Protein AF-A0AAW4XRE0-F1 (afdb_monomer_lite)

pLDDT: mean 74.69, std 16.08, range [35.38, 92.69]

Radius of gyration: 15.03 Å; chains: 1; bounding box: 34×24×47 Å

Foldseek 3Di:
DAKADDLVLLVLFFDPPADPVQSVQLVCRRDPPNDDDPDDDPDDDDDDSADADPDPVDHGGTDAFRKDKMWDWDADPVRDIDIDIDIDGHHDDDDDDDDDPDD

Sequence (103 aa):
MRLHASQEDIASLLDPQVRENEFEMVEANFLAQGEVLLLKNGEALTTSLGAVSGDSSNEPWLRYGAEIEISVRYQDLEGRKYQSKLPLKVYAREGFGGGIWRS

Structure (mmCIF, N/CA/C/O backbone):
data_AF-A0AAW4XRE0-F1
#
_entry.id   AF-A0AAW4XRE0-F1
#
loop_
_atom_site.group_PDB
_atom_site.id
_atom_site.type_symbol
_atom_site.label_atom_id
_atom_site.label_alt_id
_atom_site.label_comp_id
_atom_site.label_asym_id
_atom_site.label_entity_id
_atom_site.label_seq_id
_atom_site.pdbx_PDB_ins_code
_atom_site.Cartn_x
_atom_site.Cartn_y
_atom_site.Cartn_z
_atom_site.occupancy
_atom_site.B_iso_or_equiv
_atom_site.auth_seq_id
_atom_site.auth_comp_id
_atom_site.auth_asym_id
_atom_site.auth_atom_id
_atom_site.pdbx_PDB_model_num
ATOM 1 N N . MET A 1 1 ? -7.992 5.754 7.551 1.00 81.19 1 MET A N 1
ATOM 2 C CA . MET A 1 1 ? -6.946 4.723 7.724 1.00 81.19 1 MET A CA 1
ATOM 3 C C . MET A 1 1 ? -5.665 5.236 7.110 1.00 81.19 1 MET A C 1
ATOM 5 O O . 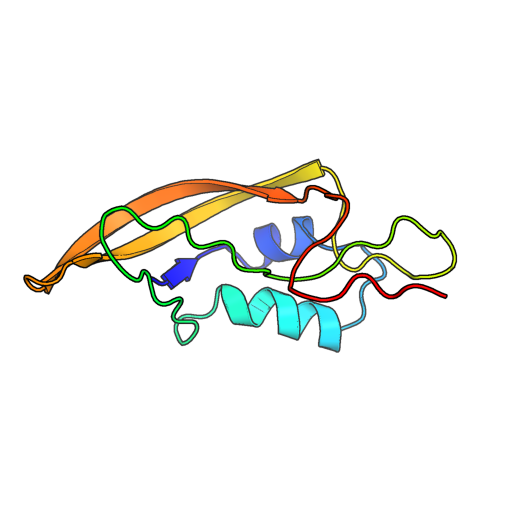MET A 1 1 ? -5.735 5.873 6.071 1.00 81.19 1 MET A O 1
ATOM 9 N N . ARG A 1 2 ? -4.525 4.978 7.744 1.00 86.75 2 ARG A N 1
ATOM 10 C CA . ARG A 1 2 ? -3.202 5.352 7.240 1.00 86.75 2 ARG A CA 1
ATOM 11 C C . ARG A 1 2 ? -2.350 4.100 7.098 1.00 86.75 2 ARG A C 1
ATOM 13 O O . ARG A 1 2 ? -2.349 3.267 8.010 1.00 86.75 2 ARG A O 1
ATOM 20 N N . LEU A 1 3 ? -1.684 3.977 5.958 1.00 87.81 3 LEU A N 1
ATOM 21 C CA . LEU A 1 3 ? -0.740 2.905 5.672 1.00 87.81 3 LEU A CA 1
ATOM 22 C C . LEU A 1 3 ? 0.668 3.418 5.958 1.00 87.81 3 LEU A C 1
ATOM 24 O O . LEU A 1 3 ? 0.965 4.585 5.724 1.00 87.81 3 LEU A O 1
ATOM 28 N N . HIS A 1 4 ? 1.526 2.551 6.475 1.00 89.88 4 HIS A N 1
ATOM 29 C CA . HIS A 1 4 ? 2.918 2.871 6.747 1.00 89.88 4 HIS A CA 1
ATOM 30 C C . HIS A 1 4 ? 3.804 1.714 6.295 1.00 89.88 4 HIS A C 1
ATOM 32 O O . HIS A 1 4 ? 3.553 0.565 6.664 1.00 89.88 4 HIS A O 1
ATOM 38 N N . ALA A 1 5 ? 4.847 2.051 5.548 1.00 90.62 5 ALA A N 1
ATOM 39 C CA . ALA A 1 5 ? 5.925 1.172 5.114 1.00 90.62 5 ALA A CA 1
ATOM 40 C C . ALA A 1 5 ? 7.226 1.988 5.079 1.00 90.62 5 ALA A C 1
ATOM 42 O O . ALA A 1 5 ? 7.171 3.220 5.002 1.00 90.62 5 ALA A O 1
ATOM 43 N N . SER A 1 6 ? 8.384 1.333 5.186 1.00 91.44 6 SER A N 1
ATOM 44 C CA . SER A 1 6 ? 9.661 2.025 4.991 1.00 91.44 6 SER A CA 1
ATOM 45 C C . SER A 1 6 ? 9.901 2.300 3.504 1.00 91.44 6 SER A C 1
ATOM 47 O O . SER A 1 6 ? 9.322 1.639 2.645 1.00 91.44 6 SER A O 1
ATOM 49 N N . GLN A 1 7 ? 10.771 3.258 3.186 1.00 89.81 7 GLN A N 1
ATOM 50 C CA . GLN A 1 7 ? 11.132 3.541 1.795 1.00 89.81 7 GLN A CA 1
ATOM 51 C C . GLN A 1 7 ? 11.791 2.328 1.116 1.00 89.81 7 GLN A C 1
ATOM 53 O O . GLN A 1 7 ? 11.545 2.073 -0.058 1.00 89.81 7 GLN A O 1
ATOM 58 N N . GLU A 1 8 ? 12.579 1.551 1.866 1.00 91.00 8 GLU A N 1
ATOM 59 C CA . GLU A 1 8 ? 13.188 0.300 1.399 1.00 91.00 8 GLU A CA 1
ATOM 60 C C . GLU A 1 8 ? 12.123 -0.758 1.076 1.00 91.00 8 GLU A C 1
ATOM 62 O O . GLU A 1 8 ? 12.158 -1.365 0.004 1.00 91.00 8 GLU A O 1
ATOM 67 N N . ASP A 1 9 ? 11.131 -0.927 1.956 1.00 92.38 9 ASP A N 1
ATOM 68 C CA . ASP A 1 9 ? 10.010 -1.840 1.714 1.00 92.38 9 ASP A CA 1
ATOM 69 C C . ASP A 1 9 ? 9.210 -1.398 0.488 1.00 92.38 9 ASP A C 1
ATOM 71 O O . ASP A 1 9 ? 8.929 -2.213 -0.390 1.00 92.38 9 ASP A O 1
ATOM 75 N N . ILE A 1 10 ? 8.886 -0.104 0.386 1.00 90.19 10 ILE A N 1
ATOM 76 C CA . ILE A 1 10 ? 8.172 0.445 -0.770 1.00 90.19 10 ILE A CA 1
ATOM 77 C C . ILE A 1 10 ? 8.966 0.151 -2.036 1.00 90.19 10 ILE A C 1
ATOM 79 O O . ILE A 1 10 ? 8.408 -0.475 -2.927 1.00 90.19 10 ILE A O 1
ATOM 83 N N . ALA A 1 11 ? 10.260 0.483 -2.082 1.00 90.12 11 ALA A N 1
ATOM 84 C CA . ALA A 1 11 ? 11.135 0.202 -3.220 1.00 90.12 11 ALA A CA 1
ATOM 85 C C . ALA A 1 11 ? 11.143 -1.286 -3.608 1.00 90.12 11 ALA A C 1
ATOM 87 O O . ALA A 1 11 ? 11.150 -1.616 -4.792 1.00 90.12 11 ALA A O 1
ATOM 88 N N . SER A 1 12 ? 11.056 -2.195 -2.632 1.00 90.75 12 SER A N 1
ATOM 89 C CA . SER A 1 12 ? 10.961 -3.635 -2.895 1.00 90.75 12 SER A CA 1
ATOM 90 C C . SER A 1 12 ? 9.654 -4.057 -3.597 1.00 90.75 12 SER A C 1
ATOM 92 O O . SER A 1 12 ? 9.574 -5.159 -4.149 1.00 90.75 12 SER A O 1
ATOM 94 N N . LEU A 1 13 ? 8.622 -3.212 -3.606 1.00 86.75 13 LEU A N 1
ATOM 95 C CA . LEU A 1 13 ? 7.387 -3.460 -4.349 1.00 86.75 13 LEU A CA 1
ATOM 96 C C . LEU A 1 13 ? 7.471 -3.057 -5.820 1.00 86.75 13 LEU A C 1
ATOM 98 O O . LEU A 1 13 ? 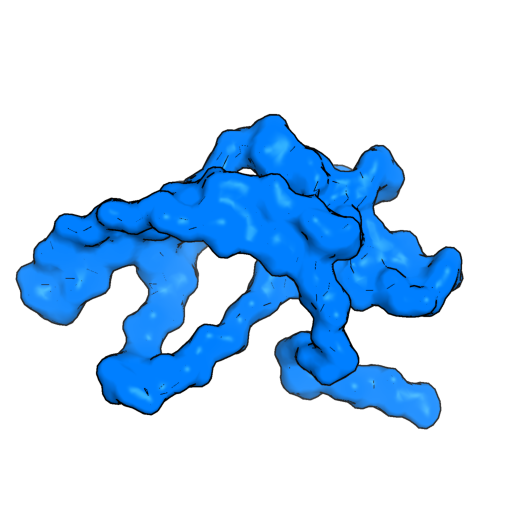6.655 -3.549 -6.601 1.00 86.75 13 LEU A O 1
ATOM 102 N N . LEU A 1 14 ? 8.399 -2.179 -6.202 1.00 86.81 14 LEU A N 1
ATOM 103 C CA . LEU A 1 14 ? 8.458 -1.641 -7.560 1.00 86.81 14 LEU A CA 1
ATOM 104 C C . LEU A 1 14 ? 9.413 -2.429 -8.454 1.00 86.81 14 LEU A C 1
ATOM 106 O O . LEU A 1 14 ? 10.308 -3.144 -7.992 1.00 86.81 14 LEU A O 1
ATOM 110 N N . ASP A 1 15 ? 9.190 -2.310 -9.758 1.00 83.44 15 ASP A N 1
ATOM 111 C CA . ASP A 1 15 ? 10.158 -2.773 -10.742 1.00 83.44 15 ASP A CA 1
ATOM 112 C C . ASP A 1 15 ? 11.435 -1.906 -10.672 1.00 83.44 15 ASP A C 1
ATOM 114 O O . ASP A 1 15 ? 11.327 -0.687 -10.531 1.00 83.44 15 ASP A O 1
ATOM 118 N N . PRO A 1 16 ? 12.649 -2.481 -10.775 1.00 81.12 16 PRO A N 1
ATOM 119 C CA . PRO A 1 16 ? 13.893 -1.706 -10.766 1.00 81.12 16 PRO A CA 1
ATOM 120 C C . PRO A 1 16 ? 13.989 -0.620 -11.848 1.00 81.12 16 PRO A C 1
ATOM 122 O O . PRO A 1 16 ? 14.824 0.274 -11.725 1.00 81.12 16 PRO A O 1
ATOM 125 N N . GLN A 1 17 ? 13.188 -0.716 -12.914 1.00 82.44 17 GLN A N 1
ATOM 126 C CA . GLN A 1 17 ? 13.149 0.244 -14.020 1.00 82.44 17 GLN A CA 1
ATOM 127 C C . GLN A 1 17 ? 12.039 1.296 -13.879 1.00 82.44 17 GLN A C 1
ATOM 129 O O . GLN A 1 17 ? 11.872 2.125 -14.772 1.00 82.44 17 GLN A O 1
ATOM 134 N N . VAL A 1 18 ? 11.289 1.286 -12.772 1.00 83.94 18 VAL A N 1
ATOM 135 C CA . VAL A 1 18 ? 10.234 2.271 -12.513 1.00 83.94 18 VAL A CA 1
ATOM 136 C C . VAL A 1 18 ? 10.800 3.694 -12.550 1.00 83.94 18 VAL A C 1
ATOM 138 O O . VAL A 1 18 ? 11.889 3.953 -12.028 1.00 83.94 18 VAL A O 1
ATOM 141 N N . ARG A 1 19 ? 10.085 4.639 -13.171 1.00 84.19 19 ARG A N 1
ATOM 142 C CA . ARG A 1 19 ? 10.535 6.036 -13.199 1.00 84.19 19 ARG A CA 1
ATOM 143 C C . ARG A 1 19 ? 10.156 6.715 -11.884 1.00 84.19 19 ARG A C 1
ATOM 145 O O . ARG A 1 19 ? 9.272 6.279 -11.147 1.00 84.19 19 ARG A O 1
ATOM 152 N N . GLU A 1 20 ? 10.854 7.803 -11.591 1.00 84.25 20 GLU A N 1
ATOM 153 C CA . GLU A 1 20 ? 10.743 8.531 -10.323 1.00 84.25 20 GLU A CA 1
ATOM 154 C C . GLU A 1 20 ? 9.304 8.981 -10.028 1.00 84.25 20 GLU A C 1
ATOM 156 O O . GLU A 1 20 ? 8.794 8.736 -8.941 1.00 84.25 20 GLU A O 1
ATOM 161 N N . ASN A 1 21 ? 8.593 9.513 -11.027 1.00 83.94 21 ASN A N 1
ATOM 162 C CA . ASN A 1 21 ? 7.199 9.933 -10.861 1.00 83.94 21 ASN A CA 1
ATOM 163 C C . ASN A 1 21 ? 6.273 8.774 -10.448 1.00 83.94 21 ASN A C 1
ATOM 165 O O . ASN A 1 21 ? 5.357 8.966 -9.652 1.00 83.94 21 ASN A O 1
ATOM 169 N N . GLU A 1 22 ? 6.480 7.566 -10.981 1.00 81.25 22 GLU A N 1
ATOM 170 C CA . GLU A 1 22 ? 5.687 6.398 -10.583 1.00 81.25 22 GLU A CA 1
ATOM 171 C C . GLU A 1 22 ? 6.017 5.941 -9.165 1.00 81.25 22 GLU A C 1
ATOM 173 O O . GLU A 1 22 ? 5.113 5.561 -8.415 1.00 81.25 22 GLU A O 1
ATOM 178 N N . PHE A 1 23 ? 7.296 6.000 -8.790 1.00 85.12 23 PHE A N 1
ATOM 179 C CA . PHE A 1 23 ? 7.725 5.738 -7.422 1.00 85.12 23 PHE A CA 1
ATOM 180 C C . PHE A 1 23 ? 7.027 6.688 -6.445 1.00 85.12 23 PHE A C 1
ATOM 182 O O . PHE A 1 23 ? 6.401 6.224 -5.492 1.00 85.12 23 PHE A O 1
ATOM 189 N N . GLU A 1 24 ? 7.052 7.993 -6.724 1.00 85.94 24 GLU A N 1
ATOM 190 C CA . GLU A 1 24 ? 6.394 9.014 -5.902 1.00 85.94 24 GLU A CA 1
ATOM 191 C C . GLU A 1 24 ? 4.883 8.767 -5.780 1.00 85.94 24 GLU A C 1
ATOM 193 O O . GLU A 1 24 ? 4.308 8.907 -4.697 1.00 85.94 24 GLU A O 1
ATOM 198 N N . MET A 1 25 ? 4.227 8.340 -6.867 1.00 82.94 25 MET A N 1
ATOM 199 C CA . MET A 1 25 ? 2.802 7.994 -6.846 1.00 82.94 25 MET A CA 1
ATOM 200 C C . MET A 1 25 ? 2.496 6.805 -5.929 1.00 82.94 25 MET A C 1
ATOM 202 O O . MET A 1 25 ? 1.484 6.824 -5.223 1.00 82.94 25 MET A O 1
ATOM 206 N N . VAL A 1 26 ? 3.340 5.769 -5.929 1.00 84.69 26 VAL A N 1
ATOM 207 C CA . VAL A 1 26 ? 3.180 4.617 -5.029 1.00 84.69 26 VAL A CA 1
ATOM 208 C C . VAL A 1 26 ? 3.493 5.028 -3.590 1.00 84.69 26 VAL A C 1
ATOM 210 O O . VAL A 1 26 ? 2.692 4.748 -2.694 1.00 84.69 26 VAL A O 1
ATOM 213 N N . GLU A 1 27 ? 4.599 5.742 -3.372 1.00 87.38 27 GLU A N 1
ATOM 214 C CA . GLU A 1 27 ? 5.052 6.212 -2.059 1.00 87.38 27 GLU A CA 1
ATOM 215 C C . GLU A 1 27 ? 4.008 7.103 -1.373 1.00 87.38 27 GLU A C 1
ATOM 217 O O . GLU A 1 27 ? 3.760 6.945 -0.174 1.00 87.38 27 GLU A O 1
ATOM 222 N N . ALA A 1 28 ? 3.313 7.959 -2.131 1.00 85.25 28 ALA A N 1
ATOM 223 C CA . ALA A 1 28 ? 2.263 8.840 -1.621 1.00 85.25 28 ALA A CA 1
ATOM 224 C C . ALA A 1 28 ? 1.156 8.103 -0.838 1.00 85.25 28 ALA A C 1
ATOM 226 O O . ALA A 1 28 ? 0.558 8.680 0.073 1.00 85.25 28 ALA A O 1
ATOM 227 N N . ASN A 1 29 ? 0.915 6.818 -1.124 1.00 84.69 29 ASN A N 1
ATOM 228 C CA . ASN A 1 29 ? -0.065 6.000 -0.398 1.00 84.69 29 ASN A CA 1
ATOM 229 C C . ASN A 1 29 ? 0.362 5.644 1.039 1.00 84.69 29 ASN A C 1
ATOM 231 O O . ASN A 1 29 ? -0.485 5.268 1.853 1.00 84.69 29 ASN A O 1
ATOM 235 N N . PHE A 1 30 ? 1.658 5.740 1.348 1.00 86.50 30 PHE A N 1
ATOM 236 C CA . PHE A 1 30 ? 2.256 5.374 2.640 1.00 86.50 30 PHE A CA 1
ATOM 237 C C . PHE A 1 30 ? 2.714 6.589 3.456 1.00 86.50 30 PHE A C 1
ATOM 239 O O . PHE A 1 30 ? 3.146 6.453 4.609 1.00 86.50 30 PHE A O 1
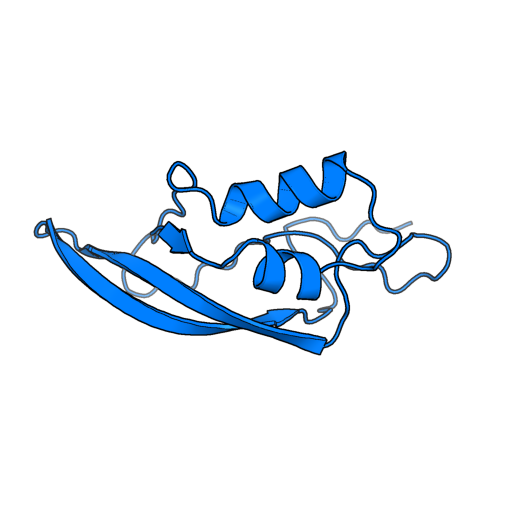ATOM 246 N N . LEU A 1 31 ? 2.622 7.787 2.875 1.00 83.62 31 LEU A N 1
ATOM 247 C CA . LEU A 1 31 ? 2.942 9.021 3.569 1.00 83.62 31 LEU A CA 1
ATOM 248 C C . LEU A 1 31 ? 1.893 9.337 4.642 1.00 83.62 31 LEU A C 1
ATOM 250 O O . LEU A 1 31 ? 0.722 8.970 4.560 1.00 83.62 31 LEU A O 1
ATOM 254 N N . ALA A 1 32 ? 2.303 10.091 5.662 1.00 75.75 32 ALA A N 1
ATOM 255 C CA . ALA A 1 32 ? 1.448 10.406 6.806 1.00 75.75 32 ALA A CA 1
ATOM 256 C C . ALA A 1 32 ? 0.176 11.203 6.451 1.00 75.75 32 ALA A C 1
ATOM 258 O O . ALA A 1 32 ? -0.754 11.222 7.261 1.00 75.75 32 ALA A O 1
ATOM 259 N N . GLN A 1 33 ? 0.154 11.865 5.287 1.00 77.31 33 GLN A N 1
ATOM 260 C CA . GLN A 1 33 ? -0.993 12.627 4.781 1.00 77.31 33 GLN A CA 1
ATOM 261 C C . GLN A 1 33 ? -1.945 11.760 3.935 1.00 77.31 33 GLN A C 1
ATOM 263 O O . GLN A 1 33 ? -3.080 12.170 3.704 1.00 77.31 33 GLN A O 1
ATOM 268 N N . GLY A 1 34 ? -1.520 10.561 3.517 1.00 69.94 34 GLY A N 1
ATOM 269 C CA . GLY A 1 34 ? -2.359 9.589 2.825 1.00 69.94 34 GLY A CA 1
ATOM 270 C C . GLY A 1 34 ? -3.414 9.007 3.767 1.00 69.94 34 GLY A C 1
ATOM 271 O O . GLY A 1 34 ? -3.114 8.189 4.640 1.00 69.94 34 GLY A O 1
ATOM 272 N N . GLU A 1 35 ? -4.667 9.429 3.605 1.00 74.38 35 GLU A N 1
ATOM 273 C CA . GLU A 1 35 ? -5.805 8.883 4.343 1.00 74.38 35 GLU A CA 1
ATOM 274 C C . GLU A 1 35 ? -6.743 8.108 3.418 1.00 74.38 35 GLU A C 1
ATOM 276 O O . GLU A 1 35 ? -7.385 8.662 2.532 1.00 74.38 35 GLU A O 1
ATOM 281 N N . VAL A 1 36 ? -6.873 6.807 3.673 1.00 73.62 36 VAL A N 1
ATOM 282 C CA . VAL A 1 36 ? -7.866 5.946 3.028 1.00 73.62 36 VAL A CA 1
ATOM 2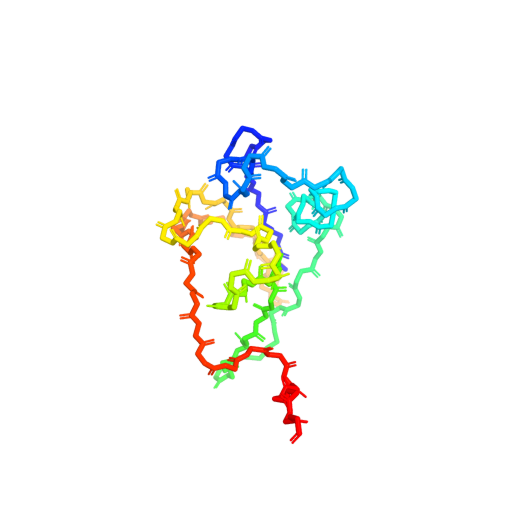83 C C . VAL A 1 36 ? -9.124 5.919 3.891 1.00 73.62 36 VAL A C 1
ATOM 285 O O . VAL A 1 36 ? -9.071 5.540 5.069 1.00 73.62 36 VAL A O 1
ATOM 288 N N . LEU A 1 37 ? -10.265 6.315 3.331 1.00 66.25 37 LEU A N 1
ATOM 289 C CA . LEU A 1 37 ? -11.551 6.233 4.021 1.00 66.25 37 LEU A CA 1
ATOM 290 C C . LEU A 1 37 ? -11.966 4.763 4.154 1.00 66.25 37 LEU A C 1
ATOM 292 O O . LEU A 1 37 ? -12.186 4.083 3.159 1.00 66.25 37 LEU A O 1
ATOM 296 N N . LEU A 1 38 ? -12.091 4.276 5.388 1.00 64.19 38 LEU A N 1
ATOM 297 C CA . LEU A 1 38 ? -12.769 3.011 5.670 1.00 64.19 38 LEU A CA 1
ATOM 298 C C . LEU A 1 38 ? -14.248 3.345 5.857 1.00 64.19 38 LEU A C 1
ATOM 300 O O . LEU A 1 38 ? -14.637 3.841 6.913 1.00 64.19 38 LEU A O 1
ATOM 304 N N . LEU A 1 39 ? -15.061 3.167 4.818 1.00 60.34 39 LEU A N 1
ATOM 305 C CA . LEU A 1 39 ? -16.499 3.414 4.902 1.00 60.34 39 LEU A CA 1
ATOM 306 C C . LEU A 1 39 ? -17.263 2.119 5.201 1.00 60.34 39 LEU A C 1
ATOM 308 O O . LEU A 1 39 ? -17.054 1.106 4.550 1.00 60.34 39 LEU A O 1
ATOM 312 N N . LYS A 1 40 ? -18.160 2.250 6.189 1.00 52.88 40 LYS A N 1
ATOM 313 C CA . LYS A 1 40 ? -19.282 1.391 6.605 1.00 52.88 40 LYS A CA 1
ATOM 314 C C . LYS A 1 40 ? -19.012 -0.075 6.970 1.00 52.88 40 LYS A C 1
ATOM 316 O O . LYS A 1 40 ? -18.563 -0.897 6.183 1.00 52.88 40 LYS A O 1
ATOM 321 N N . ASN A 1 41 ? -19.474 -0.431 8.171 1.00 57.34 41 ASN A N 1
ATOM 322 C CA . ASN A 1 41 ? -19.647 -1.820 8.589 1.00 57.34 41 ASN A CA 1
ATOM 323 C C . ASN A 1 41 ? -20.488 -2.589 7.559 1.00 57.34 41 ASN A C 1
ATOM 325 O O . ASN A 1 41 ? -21.616 -2.194 7.265 1.00 57.34 41 ASN A O 1
ATOM 329 N N . GLY A 1 42 ? -19.950 -3.705 7.063 1.00 61.19 42 GLY A N 1
ATOM 330 C CA . GLY A 1 42 ? -20.643 -4.615 6.147 1.00 61.19 42 GLY A CA 1
ATOM 331 C C . GLY A 1 42 ? -20.390 -4.373 4.655 1.00 61.19 42 GLY A C 1
ATOM 332 O O . GLY A 1 42 ? -20.844 -5.183 3.852 1.00 61.19 42 GLY A O 1
ATOM 333 N N . GLU A 1 43 ? -19.650 -3.328 4.271 1.00 58.53 43 GLU A N 1
ATOM 334 C CA . GLU A 1 43 ? -19.280 -3.077 2.873 1.00 58.53 43 GLU A CA 1
ATOM 335 C C . GLU A 1 43 ? -17.806 -3.433 2.624 1.00 58.53 43 GLU A C 1
ATOM 337 O O . GLU A 1 43 ? -16.909 -3.047 3.373 1.00 58.53 43 GLU A O 1
ATOM 342 N N . ALA A 1 44 ? -17.543 -4.200 1.562 1.00 57.41 44 ALA A N 1
ATOM 343 C CA . ALA A 1 44 ? -16.185 -4.485 1.118 1.00 57.41 44 ALA A CA 1
ATOM 344 C C . ALA A 1 44 ? -15.683 -3.326 0.249 1.00 57.41 44 ALA A C 1
ATOM 346 O O . ALA A 1 44 ? -16.186 -3.111 -0.854 1.00 57.41 44 ALA A O 1
ATOM 347 N N . LEU A 1 45 ? -14.670 -2.599 0.724 1.00 60.03 45 LEU A N 1
ATOM 348 C CA . LEU A 1 45 ? -13.991 -1.575 -0.066 1.00 60.03 45 LEU A CA 1
ATOM 349 C C . LEU A 1 45 ? -12.759 -2.168 -0.755 1.00 60.03 45 LEU A C 1
ATOM 351 O O . LEU A 1 45 ? -11.920 -2.799 -0.116 1.00 60.03 45 LEU A O 1
ATOM 355 N N . THR A 1 46 ? -12.636 -1.931 -2.059 1.00 60.97 46 THR A N 1
ATOM 356 C CA . THR A 1 46 ? -11.462 -2.306 -2.859 1.00 60.97 46 THR A CA 1
ATOM 357 C C . THR A 1 46 ? -10.806 -1.030 -3.389 1.00 60.97 46 THR A C 1
ATOM 359 O O . THR A 1 46 ? -11.468 -0.254 -4.072 1.00 60.97 46 THR A O 1
ATOM 362 N N . THR A 1 47 ? -9.529 -0.793 -3.064 1.00 62.81 47 THR A N 1
ATOM 363 C CA . THR A 1 47 ? -8.759 0.396 -3.492 1.00 62.81 47 THR A CA 1
ATOM 364 C C . THR A 1 47 ? -7.448 -0.001 -4.169 1.00 62.81 47 THR A C 1
ATOM 366 O O . THR A 1 47 ? -6.862 -1.015 -3.788 1.00 62.81 47 THR A O 1
ATOM 369 N N . SER A 1 48 ? -6.996 0.776 -5.164 1.00 65.19 48 SER A N 1
ATOM 370 C CA . SER A 1 48 ? -5.741 0.515 -5.889 1.00 65.19 48 SER A CA 1
ATOM 371 C C . SER A 1 48 ? -4.647 1.413 -5.363 1.00 65.19 48 SER A C 1
ATOM 373 O O . SER A 1 48 ? -4.882 2.603 -5.180 1.00 65.19 48 SER A O 1
ATOM 375 N N . LEU A 1 49 ? -3.449 0.859 -5.203 1.00 68.75 49 LEU A N 1
ATOM 376 C CA . LEU A 1 49 ? -2.245 1.607 -4.825 1.00 68.75 49 LEU A CA 1
ATOM 377 C C . LEU A 1 49 ? -1.263 1.754 -6.005 1.00 68.75 49 LEU A C 1
ATOM 379 O O . LEU A 1 49 ? -0.179 2.298 -5.844 1.00 68.75 49 LEU A O 1
ATOM 383 N N . GLY A 1 50 ? -1.634 1.248 -7.186 1.00 66.56 50 GLY A N 1
ATOM 384 C CA . GLY A 1 50 ? -0.823 1.267 -8.404 1.00 66.56 50 GLY A CA 1
ATOM 385 C C . GLY A 1 50 ? -1.422 0.386 -9.503 1.00 66.56 50 GLY A C 1
ATOM 386 O O . GLY A 1 50 ? -2.592 -0.000 -9.424 1.00 66.56 50 GLY A O 1
ATOM 387 N N . ALA A 1 51 ? -0.626 0.065 -10.523 1.00 58.78 51 ALA A N 1
ATOM 388 C CA . ALA A 1 51 ? -1.023 -0.797 -11.634 1.00 58.78 51 ALA A CA 1
ATOM 389 C C . ALA A 1 51 ? 0.076 -1.815 -11.981 1.00 58.78 51 ALA A C 1
ATOM 391 O O . ALA A 1 51 ? 1.259 -1.597 -11.723 1.00 58.78 51 ALA A O 1
ATOM 392 N N . VAL A 1 52 ? -0.339 -2.926 -12.588 1.00 54.09 52 VAL A N 1
ATOM 393 C CA . VAL A 1 52 ? 0.528 -3.945 -13.193 1.00 54.09 52 VAL A CA 1
ATOM 394 C C . VAL A 1 52 ? 0.058 -4.184 -14.627 1.00 54.09 52 VAL A C 1
ATOM 396 O O . VAL A 1 52 ? -1.147 -4.188 -14.877 1.00 54.09 52 VAL A O 1
ATOM 399 N N . SER A 1 53 ? 0.985 -4.385 -15.562 1.00 53.41 53 SER A N 1
ATOM 400 C CA . SER A 1 53 ? 0.677 -4.785 -16.940 1.00 53.41 53 SER A CA 1
ATOM 401 C C . SER A 1 53 ? 1.067 -6.245 -17.158 1.00 53.41 53 SER A C 1
ATOM 403 O O . SER A 1 53 ? 2.142 -6.665 -16.738 1.00 53.41 53 SER A O 1
ATOM 405 N N . GLY A 1 54 ? 0.190 -7.013 -17.809 1.00 46.38 54 GLY A N 1
ATOM 406 C CA . GLY A 1 54 ? 0.511 -8.348 -18.330 1.00 46.38 54 GLY A CA 1
ATOM 407 C C . GLY A 1 54 ? 1.058 -8.328 -19.762 1.00 46.38 54 GLY A C 1
ATOM 408 O O . GLY A 1 54 ? 1.510 -9.357 -20.254 1.00 46.38 54 GLY A O 1
ATOM 409 N N . ASP A 1 55 ? 1.010 -7.172 -20.428 1.00 52.22 55 ASP A N 1
ATOM 410 C CA . ASP A 1 55 ? 1.588 -6.963 -21.751 1.00 52.22 55 ASP A CA 1
ATOM 411 C C . ASP A 1 55 ? 3.035 -6.489 -21.582 1.00 52.22 55 ASP A C 1
ATOM 413 O O . ASP A 1 55 ? 3.277 -5.456 -20.954 1.00 52.22 55 ASP A O 1
ATOM 417 N N . SER A 1 56 ? 3.990 -7.237 -22.141 1.00 52.47 56 SER A N 1
ATOM 418 C CA . SER A 1 56 ? 5.427 -6.930 -22.101 1.00 52.47 56 SER A CA 1
ATOM 419 C C . SER A 1 56 ? 5.798 -5.624 -22.814 1.00 52.47 56 SER A C 1
ATOM 421 O O . SER A 1 56 ? 6.948 -5.202 -22.741 1.00 52.47 56 SER A O 1
ATOM 423 N N . SER A 1 57 ? 4.855 -5.007 -23.533 1.00 54.06 57 SER A N 1
ATOM 424 C CA . SER A 1 57 ? 5.019 -3.685 -24.149 1.00 54.06 57 SER A CA 1
ATOM 425 C C . SER A 1 57 ? 4.724 -2.509 -23.204 1.00 54.06 57 SER A C 1
ATOM 427 O O . SER A 1 57 ? 5.102 -1.382 -23.517 1.00 54.06 57 SER A O 1
ATOM 429 N N . ASN A 1 58 ? 4.095 -2.758 -22.048 1.00 55.53 58 ASN A N 1
ATOM 430 C CA . ASN A 1 58 ? 3.852 -1.770 -20.997 1.00 55.53 58 ASN A CA 1
ATOM 431 C C . ASN A 1 58 ? 4.687 -2.141 -19.766 1.00 55.53 58 ASN A C 1
ATOM 433 O O . ASN A 1 58 ? 4.463 -3.187 -19.160 1.00 55.53 58 ASN A O 1
ATOM 437 N N . GLU A 1 59 ? 5.634 -1.283 -19.389 1.00 58.50 59 GLU A N 1
ATOM 438 C CA . GLU A 1 59 ? 6.524 -1.499 -18.243 1.00 58.50 59 GLU A CA 1
ATOM 439 C C . GLU A 1 59 ? 5.706 -1.546 -16.933 1.00 58.50 59 GLU A C 1
ATOM 441 O O . GLU A 1 59 ? 5.081 -0.546 -16.559 1.00 58.50 59 GLU A O 1
ATOM 446 N N . PRO A 1 60 ? 5.624 -2.698 -16.237 1.00 67.25 60 PRO A N 1
ATOM 447 C CA . PRO A 1 60 ? 4.856 -2.806 -15.004 1.00 67.25 60 PRO A CA 1
ATOM 448 C C . PRO A 1 60 ? 5.542 -2.010 -13.888 1.00 67.25 60 PRO A C 1
ATOM 450 O O . PRO A 1 60 ? 6.713 -2.218 -13.602 1.00 67.25 60 PRO A O 1
ATOM 453 N N . TRP A 1 61 ? 4.808 -1.117 -13.220 1.00 76.94 61 TRP A N 1
ATOM 454 C CA . TRP A 1 61 ? 5.373 -0.292 -12.139 1.00 76.94 61 TRP A CA 1
ATOM 455 C C . TRP A 1 61 ? 5.649 -1.110 -10.876 1.00 76.94 61 TRP A C 1
ATOM 457 O O . TRP A 1 61 ? 6.565 -0.807 -10.116 1.00 76.94 61 TRP A O 1
ATOM 467 N N . LEU A 1 62 ? 4.833 -2.142 -10.645 1.00 79.81 62 LEU A N 1
ATOM 468 C CA . LEU A 1 62 ? 4.892 -3.001 -9.470 1.00 79.81 62 LEU A CA 1
ATOM 469 C C . LEU A 1 62 ? 5.378 -4.405 -9.835 1.00 79.81 62 LEU A C 1
ATOM 471 O O . LEU A 1 62 ? 4.914 -5.022 -10.798 1.00 79.81 62 LEU A O 1
ATOM 475 N N . ARG A 1 63 ? 6.245 -4.955 -8.987 1.00 80.00 63 ARG A N 1
ATOM 476 C CA . ARG A 1 63 ? 6.775 -6.311 -9.098 1.00 80.00 63 ARG A CA 1
ATOM 477 C C . ARG A 1 63 ? 5.724 -7.326 -8.650 1.00 80.00 63 ARG A C 1
ATOM 479 O O . ARG A 1 63 ? 5.414 -7.441 -7.464 1.00 80.00 63 ARG A O 1
ATOM 486 N N . TYR A 1 64 ? 5.186 -8.096 -9.595 1.00 79.75 64 TYR A N 1
ATOM 487 C CA . TYR A 1 64 ? 4.204 -9.141 -9.296 1.00 79.75 64 TYR A CA 1
ATOM 488 C C . TYR A 1 64 ? 4.727 -10.133 -8.245 1.00 79.75 64 TYR A C 1
ATOM 490 O O . TYR A 1 64 ? 5.857 -10.613 -8.322 1.00 79.75 64 TYR A O 1
ATOM 498 N N . GLY A 1 65 ? 3.885 -10.463 -7.266 1.00 77.69 65 GLY A N 1
ATOM 499 C CA . GLY A 1 65 ? 4.213 -11.389 -6.187 1.00 77.69 65 GLY A CA 1
ATOM 500 C C . GLY A 1 65 ? 5.058 -10.792 -5.061 1.00 77.69 65 GLY A C 1
ATOM 501 O O . GLY A 1 65 ? 5.213 -11.473 -4.047 1.00 77.69 65 GLY A O 1
ATOM 502 N N . ALA A 1 66 ? 5.554 -9.555 -5.197 1.00 85.31 66 ALA A N 1
ATOM 503 C CA . ALA A 1 66 ? 6.244 -8.856 -4.119 1.00 85.31 66 ALA A CA 1
ATOM 504 C C . ALA A 1 66 ? 5.310 -8.652 -2.924 1.00 85.31 66 ALA A C 1
ATOM 506 O O . ALA A 1 66 ? 4.125 -8.355 -3.091 1.00 85.31 66 ALA A O 1
ATOM 507 N N . GLU A 1 67 ? 5.849 -8.822 -1.723 1.00 88.56 67 GLU A N 1
ATOM 508 C CA . GLU A 1 67 ? 5.111 -8.729 -0.472 1.00 88.56 67 GLU A CA 1
ATOM 509 C C . GLU A 1 67 ? 5.940 -7.956 0.547 1.00 88.56 67 GLU A C 1
ATOM 511 O O . GLU A 1 67 ? 7.136 -8.212 0.685 1.00 88.56 67 GLU A O 1
ATOM 516 N N . ILE A 1 68 ? 5.292 -7.035 1.257 1.00 90.75 68 ILE A N 1
ATOM 517 C CA . ILE A 1 68 ? 5.880 -6.315 2.388 1.00 90.75 68 ILE A CA 1
ATOM 518 C C . ILE A 1 68 ? 4.938 -6.348 3.585 1.00 90.75 68 ILE A C 1
ATOM 520 O O . ILE A 1 68 ? 3.718 -6.438 3.432 1.00 90.75 68 ILE A O 1
ATOM 524 N N . GLU A 1 69 ? 5.489 -6.228 4.789 1.00 91.81 69 GLU A N 1
ATOM 525 C CA . GLU A 1 69 ? 4.684 -5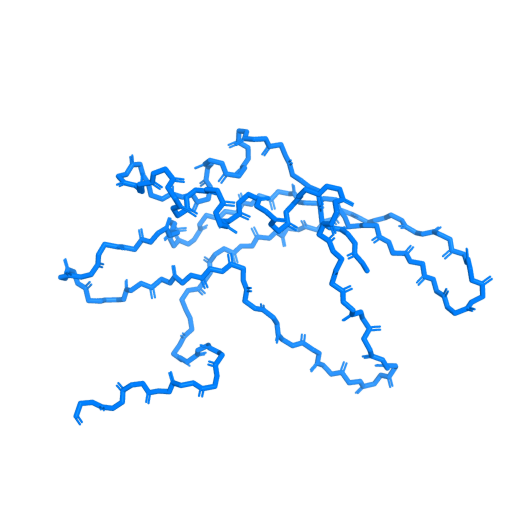.981 5.982 1.00 91.81 69 GLU A CA 1
ATOM 526 C C . GLU A 1 69 ? 4.380 -4.483 6.086 1.00 91.81 69 GLU A C 1
ATOM 528 O O . GLU A 1 69 ? 5.286 -3.653 6.124 1.00 91.81 69 GLU A O 1
ATOM 533 N N . ILE A 1 70 ? 3.099 -4.130 6.172 1.00 90.19 70 ILE A N 1
ATOM 534 C CA . ILE A 1 70 ? 2.664 -2.749 6.377 1.00 90.19 70 ILE A CA 1
ATOM 535 C C . ILE A 1 70 ? 2.053 -2.579 7.763 1.00 90.19 70 ILE A C 1
ATOM 537 O O . ILE A 1 70 ? 1.409 -3.482 8.306 1.00 90.19 70 ILE A O 1
ATOM 541 N N . SER A 1 71 ? 2.210 -1.387 8.331 1.00 90.81 71 SER A N 1
ATOM 542 C CA . SER A 1 71 ? 1.504 -0.985 9.545 1.00 90.81 71 SER A CA 1
ATOM 543 C C . SER A 1 71 ? 0.296 -0.134 9.178 1.00 90.81 71 SER A C 1
ATOM 545 O O . SER A 1 71 ? 0.412 0.902 8.525 1.00 90.81 71 SER A O 1
ATOM 547 N N . VAL A 1 72 ? -0.878 -0.571 9.613 1.00 89.06 72 VAL A N 1
ATOM 548 C CA . VAL A 1 72 ? -2.147 0.104 9.374 1.00 89.06 72 VAL A CA 1
ATOM 549 C C . VAL A 1 72 ? -2.607 0.762 10.659 1.00 89.06 72 VAL A C 1
ATOM 551 O O . VAL A 1 72 ? -2.803 0.094 11.675 1.00 89.06 72 VAL A O 1
ATOM 554 N N . ARG A 1 73 ? -2.823 2.076 10.607 1.00 89.62 73 ARG A N 1
ATOM 555 C CA . ARG A 1 73 ? -3.413 2.846 11.706 1.00 89.62 73 ARG A CA 1
ATOM 556 C C . ARG A 1 73 ? -4.812 3.304 11.332 1.00 89.62 73 ARG A C 1
ATOM 558 O O . ARG A 1 73 ? -5.033 3.864 10.255 1.00 89.62 73 ARG A O 1
ATOM 565 N N . TYR A 1 74 ? -5.769 3.097 12.222 1.00 87.62 74 TYR A N 1
ATOM 566 C CA . TYR A 1 74 ? -7.145 3.530 12.007 1.00 87.62 74 TYR A CA 1
ATOM 567 C C . TYR A 1 74 ? -7.787 3.997 13.307 1.00 87.62 74 TYR A C 1
ATOM 569 O O . TYR A 1 74 ? -7.292 3.735 14.403 1.00 87.62 74 TYR A O 1
ATOM 577 N N . GLN A 1 75 ? -8.868 4.748 13.152 1.00 86.19 75 GLN A N 1
ATOM 578 C CA . GLN A 1 75 ? -9.657 5.288 14.242 1.00 86.19 75 GLN A CA 1
ATOM 579 C C . GLN A 1 75 ? -11.110 4.894 13.997 1.00 86.19 75 GLN A C 1
ATOM 581 O O . GLN A 1 75 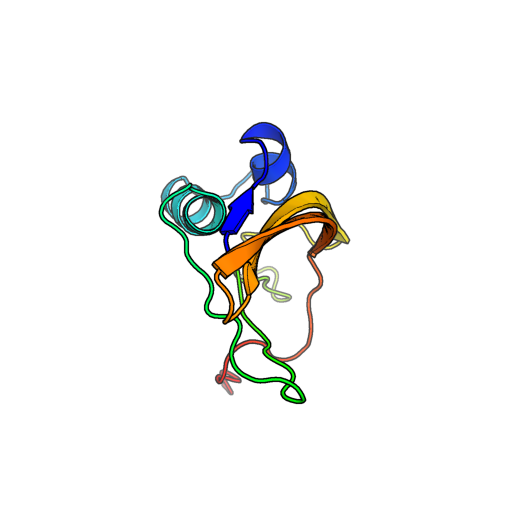? -11.575 4.991 12.860 1.00 86.19 75 GLN A O 1
ATOM 586 N N . ASP A 1 76 ? -11.792 4.400 15.025 1.00 84.94 76 ASP A N 1
ATOM 587 C CA . ASP A 1 76 ? -13.220 4.105 14.933 1.00 84.94 76 ASP A CA 1
ATOM 588 C C . ASP A 1 76 ? -14.078 5.373 15.099 1.00 84.94 76 ASP A C 1
ATOM 590 O O . ASP A 1 76 ? -13.572 6.478 15.312 1.00 84.94 76 ASP A O 1
ATOM 594 N N . LEU A 1 77 ? -15.399 5.208 14.999 1.00 84.62 77 LEU A N 1
ATOM 595 C CA . LEU A 1 77 ? -16.363 6.303 15.145 1.00 84.62 77 LEU A CA 1
ATOM 596 C C . LEU A 1 77 ? -16.387 6.906 16.561 1.00 84.62 77 LEU A C 1
ATOM 598 O O . LEU A 1 77 ? -16.804 8.049 16.722 1.00 84.62 77 LEU A O 1
ATOM 602 N N . GLU A 1 78 ? -15.935 6.165 17.576 1.00 89.31 78 GLU A N 1
ATOM 603 C CA . GLU A 1 78 ? -15.818 6.638 18.962 1.00 89.31 78 GLU A CA 1
ATOM 604 C C . GLU A 1 78 ? -14.470 7.323 19.233 1.00 89.31 78 GLU A C 1
ATOM 606 O O . GLU A 1 78 ? -14.188 7.765 20.348 1.00 89.31 78 GLU A O 1
ATOM 611 N N . GLY A 1 79 ? -13.614 7.419 18.215 1.00 86.25 79 GLY A N 1
ATOM 612 C CA . GLY A 1 79 ? -12.307 8.038 18.313 1.00 86.25 79 GLY A CA 1
ATOM 613 C C . GLY A 1 79 ? -11.214 7.125 18.878 1.00 86.25 79 GLY A C 1
ATOM 614 O O . GLY A 1 79 ? -10.086 7.600 19.065 1.00 86.25 79 GLY A O 1
ATOM 615 N N . ARG A 1 80 ? -11.488 5.838 19.122 1.00 89.88 80 ARG A N 1
ATOM 616 C CA . ARG A 1 80 ? -10.488 4.873 19.597 1.00 89.88 80 ARG A CA 1
ATOM 617 C C . ARG A 1 80 ? -9.507 4.567 18.476 1.00 89.88 80 ARG A C 1
ATOM 619 O O . ARG A 1 80 ? -9.896 4.361 17.329 1.00 89.88 80 ARG A O 1
ATOM 626 N N . LYS A 1 81 ? -8.218 4.565 18.810 1.00 91.44 81 LYS A N 1
ATOM 627 C CA . LYS A 1 81 ? -7.121 4.385 17.854 1.00 91.44 81 LYS A CA 1
ATOM 628 C C . LYS A 1 81 ? -6.602 2.958 17.910 1.00 91.44 81 LYS A C 1
ATOM 630 O O . LYS A 1 81 ? -6.365 2.424 18.991 1.00 91.44 81 LYS A O 1
ATOM 635 N N . TYR A 1 82 ? -6.352 2.396 16.740 1.00 90.81 82 TYR A N 1
ATOM 636 C CA . TYR A 1 82 ? -5.881 1.032 16.566 1.00 90.81 82 TYR A CA 1
ATOM 637 C C . TYR A 1 82 ? -4.679 1.004 15.627 1.00 90.81 82 TYR A C 1
ATOM 639 O O . TYR A 1 82 ? -4.563 1.826 14.713 1.00 90.81 82 TYR A O 1
ATOM 647 N N . GLN A 1 83 ? -3.796 0.033 15.850 1.00 92.69 83 GLN A N 1
ATOM 648 C CA . GLN A 1 83 ? -2.682 -0.278 14.964 1.00 92.69 83 GLN A CA 1
ATOM 649 C C . GLN A 1 83 ? -2.654 -1.785 14.708 1.00 92.69 83 GLN A C 1
ATOM 651 O O . GLN A 1 83 ? -2.798 -2.576 15.639 1.00 92.69 83 GLN A O 1
ATOM 656 N N . SER A 1 84 ? -2.464 -2.171 13.451 1.00 88.38 84 SER A N 1
ATOM 657 C CA . SER A 1 84 ? -2.310 -3.561 13.029 1.00 88.38 84 SER A CA 1
ATOM 658 C C . SER A 1 84 ? -1.144 -3.691 12.054 1.00 88.38 84 SER A C 1
ATOM 660 O O . SER A 1 84 ? -0.780 -2.718 11.397 1.00 88.38 84 SER A O 1
ATOM 662 N N . LYS A 1 85 ? -0.557 -4.883 11.978 1.00 91.69 85 LYS A N 1
ATOM 663 C CA . LYS A 1 85 ? 0.451 -5.253 10.984 1.00 91.69 85 LYS A CA 1
ATOM 664 C C . LYS A 1 85 ? -0.159 -6.275 10.042 1.00 91.69 85 LYS A C 1
ATOM 666 O O . LYS A 1 85 ? -0.778 -7.230 10.510 1.00 91.69 85 LYS A O 1
ATOM 671 N N . LEU A 1 86 ? -0.026 -6.052 8.741 1.00 89.06 86 LEU A N 1
ATOM 672 C CA . LEU A 1 86 ? -0.649 -6.882 7.714 1.00 89.06 86 LEU A CA 1
ATOM 673 C C . LEU A 1 86 ? 0.317 -7.055 6.536 1.00 89.06 86 LEU A C 1
ATOM 675 O O . LEU A 1 86 ? 1.009 -6.095 6.192 1.00 89.06 86 LEU A O 1
ATOM 679 N N . PRO A 1 87 ? 0.352 -8.228 5.886 1.00 87.56 87 PRO A N 1
ATOM 680 C CA . PRO A 1 87 ? 1.072 -8.383 4.632 1.00 87.56 87 PRO A CA 1
ATOM 681 C C . PRO A 1 87 ? 0.318 -7.671 3.499 1.00 87.56 87 PRO A C 1
ATOM 683 O O . PRO A 1 87 ? -0.884 -7.881 3.304 1.00 87.56 87 PRO A O 1
ATOM 686 N N . LEU A 1 88 ? 1.024 -6.842 2.734 1.00 85.94 88 LEU A N 1
ATOM 687 C CA . LEU A 1 88 ? 0.558 -6.263 1.478 1.00 85.94 88 LEU A CA 1
ATOM 688 C C . LEU A 1 88 ? 1.286 -6.959 0.334 1.00 85.94 88 LEU A C 1
ATOM 690 O O . LEU A 1 88 ? 2.502 -6.835 0.216 1.00 85.94 88 LEU A O 1
ATOM 694 N N . LYS A 1 89 ? 0.540 -7.656 -0.525 1.00 85.00 89 LYS A N 1
ATOM 695 C CA . LYS A 1 89 ? 1.101 -8.382 -1.664 1.00 85.00 89 LYS A CA 1
ATOM 696 C C . LYS A 1 89 ? 0.585 -7.859 -2.996 1.00 85.00 89 LYS A C 1
ATOM 698 O O . LYS A 1 89 ? -0.621 -7.686 -3.181 1.00 85.00 89 LYS A O 1
ATOM 703 N N . VAL A 1 90 ? 1.505 -7.669 -3.935 1.00 80.75 90 VAL A N 1
ATOM 704 C CA . VAL A 1 90 ? 1.219 -7.282 -5.316 1.00 80.75 90 VAL A CA 1
ATOM 705 C C . VAL A 1 90 ? 0.690 -8.497 -6.066 1.00 80.75 90 VAL A C 1
ATOM 707 O O . VAL A 1 90 ? 1.399 -9.481 -6.278 1.00 80.75 90 VAL A O 1
ATOM 710 N N . TYR A 1 91 ? -0.560 -8.414 -6.507 1.00 73.62 91 TYR A N 1
ATOM 711 C CA . TYR A 1 91 ? -1.177 -9.419 -7.362 1.00 73.62 91 TYR A CA 1
ATOM 712 C C . TYR A 1 91 ? -1.839 -8.744 -8.559 1.00 73.62 91 TYR A C 1
ATOM 714 O O . TYR A 1 91 ? -2.681 -7.864 -8.394 1.00 73.62 91 TYR A O 1
ATOM 722 N N . ALA A 1 92 ? -1.510 -9.213 -9.759 1.00 60.75 92 ALA A N 1
ATOM 723 C CA . ALA A 1 92 ? -2.304 -8.962 -10.950 1.00 60.75 92 ALA A CA 1
ATOM 724 C C . ALA A 1 92 ? -3.638 -9.702 -10.818 1.00 60.75 92 ALA A C 1
ATOM 726 O O . ALA A 1 92 ? -3.672 -10.922 -10.655 1.00 60.75 92 ALA A O 1
ATOM 727 N N . ARG A 1 93 ? -4.740 -8.959 -10.862 1.00 57.66 93 ARG A N 1
ATOM 728 C CA . ARG A 1 93 ? -6.078 -9.512 -11.083 1.00 57.66 93 ARG A CA 1
ATOM 729 C C . ARG A 1 93 ? -6.566 -8.982 -12.422 1.00 57.66 93 ARG A C 1
ATOM 731 O O . ARG A 1 93 ? -6.281 -7.833 -12.756 1.00 57.66 93 ARG A O 1
ATOM 738 N N . GLU A 1 94 ? -7.289 -9.799 -13.181 1.00 46.31 94 GLU A N 1
ATOM 739 C CA . GLU A 1 94 ? -8.004 -9.303 -14.356 1.00 46.31 94 GLU A CA 1
ATOM 740 C C . GLU A 1 94 ? -9.047 -8.277 -13.894 1.00 46.31 94 GLU A C 1
ATOM 742 O O . GLU A 1 94 ? -10.033 -8.619 -13.243 1.00 46.31 94 GLU A O 1
ATOM 747 N N . GLY A 1 95 ? -8.787 -7.004 -14.192 1.00 49.62 95 GLY A N 1
ATOM 748 C CA . GLY A 1 95 ? -9.629 -5.882 -13.794 1.00 49.62 95 GLY A CA 1
ATOM 749 C C . GLY A 1 95 ? -9.296 -5.342 -12.403 1.00 49.62 95 GLY A C 1
ATOM 750 O O . GLY A 1 95 ? -9.488 -5.998 -11.380 1.00 49.62 95 GLY A O 1
ATOM 751 N N . PHE A 1 96 ? -8.854 -4.086 -12.359 1.00 50.44 96 PHE A N 1
ATOM 752 C CA . PHE A 1 96 ? -8.794 -3.320 -11.123 1.00 50.44 96 PHE A CA 1
ATOM 753 C C . PHE A 1 96 ? -9.156 -1.856 -11.402 1.00 50.44 96 PHE A C 1
ATOM 755 O O . PHE A 1 96 ? -8.585 -1.239 -12.292 1.00 50.44 96 PHE A O 1
ATOM 762 N N . GLY A 1 97 ? -10.129 -1.318 -10.657 1.00 41.19 97 GLY A N 1
ATOM 763 C CA . GLY A 1 97 ? -10.524 0.094 -10.719 1.00 41.19 97 GLY A CA 1
ATOM 764 C C . GLY A 1 97 ? -11.290 0.512 -11.980 1.00 41.19 97 GLY A C 1
ATOM 765 O O . GLY A 1 97 ? -10.801 1.320 -12.753 1.00 41.19 97 GLY A O 1
ATOM 766 N N . GLY A 1 98 ? -12.509 0.005 -12.188 1.00 35.38 98 GLY A N 1
ATOM 767 C CA . GLY A 1 98 ? -13.515 0.699 -13.015 1.00 35.38 98 GLY A CA 1
ATOM 768 C C . GLY A 1 98 ? -13.214 0.915 -14.508 1.00 35.38 98 GLY A C 1
ATOM 769 O O . GLY A 1 98 ? -13.927 1.686 -15.141 1.00 35.38 98 GLY A O 1
ATOM 770 N N . GLY A 1 99 ? -12.225 0.239 -15.094 1.00 36.34 99 GLY A N 1
ATOM 771 C CA . GLY A 1 99 ? -11.948 0.327 -16.526 1.00 36.34 99 GLY A CA 1
ATOM 772 C C . GLY A 1 99 ? -11.294 -0.939 -17.055 1.00 36.34 99 GLY A C 1
ATOM 773 O O . GLY A 1 99 ? -10.096 -1.142 -16.894 1.00 36.34 99 GLY A O 1
ATOM 774 N N . ILE A 1 100 ? -12.078 -1.785 -17.723 1.00 43.03 100 ILE A N 1
ATOM 775 C CA . ILE A 1 100 ? -11.524 -2.692 -18.726 1.00 43.03 100 ILE A CA 1
ATOM 776 C C . ILE A 1 100 ? -11.299 -1.807 -19.950 1.00 43.03 100 ILE A C 1
ATOM 778 O O . ILE A 1 100 ? -12.273 -1.419 -20.599 1.00 43.03 100 ILE A O 1
ATOM 782 N N . TRP A 1 101 ? -10.051 -1.453 -20.258 1.00 47.62 101 TRP A N 1
ATOM 783 C CA . TRP A 1 101 ? -9.736 -0.891 -21.569 1.00 47.62 101 TRP A CA 1
ATOM 784 C C . TRP A 1 101 ? -9.911 -2.016 -22.589 1.00 47.62 101 TRP A C 1
ATOM 786 O O . TRP A 1 101 ? -9.019 -2.833 -22.796 1.00 47.62 101 TRP A O 1
ATOM 796 N N . ARG A 1 102 ? -11.119 -2.124 -23.150 1.00 37.66 102 ARG A N 1
ATOM 797 C CA . ARG A 1 102 ? -11.359 -2.932 -24.345 1.00 37.66 102 ARG A CA 1
ATOM 798 C C . ARG A 1 102 ? -10.746 -2.179 -25.522 1.00 37.66 102 ARG A C 1
ATOM 800 O O . ARG A 1 102 ? -11.078 -1.008 -25.712 1.00 37.66 102 ARG A O 1
ATOM 807 N N . SER A 1 103 ? -9.841 -2.835 -26.243 1.00 48.41 103 SER A N 1
ATOM 808 C CA . SER A 1 103 ? -9.445 -2.432 -27.592 1.00 48.41 103 SER A CA 1
ATOM 809 C C . SER A 1 103 ? -10.597 -2.575 -28.582 1.00 48.41 103 SER A C 1
ATOM 811 O O . SER A 1 103 ? -11.539 -3.359 -28.307 1.00 48.41 103 SER A O 1
#

Secondary structure (DSSP, 8-state):
-EEE--HHHHHHHB-TT--HHHHHHHHTTTSTT-------TT------S----SSTTS--SB-TT-EEEEEEEEE-TT--EEEEEEEEE----S--SS-----

Organism: NCBI:txid160825